Protein AF-V8D328-F1 (afdb_monomer_lite)

Secondary structure (DSSP, 8-state):
-EEEEEETTEEEEEESSS-STT-HHHHHHHHTTSEEEEEE-SSS-EEEEEETTEEEEEEEGGGGGG-BSSSTTTTHHHHHHH-----STTS-----S--HHHHHHHHHHHHHS----HHHHHHPPPPP-----STTPPPGGG---PPPHHHHHHHHHHHHHHHTT----

Sequence (169 aa):
MVGLVQHGDWVIMYENNGYVGATPELMQPLSVGREVVVHHGSENSYFFWYVDGENRTWFETLFASQRNGSAPDELVPIMRQIGGFELEPDEPVKRTEFHDDEATFALCDSLTGLRLTPQLLRAATFTVVEVVNRPGTPAAADRQPQRSAAAEQTQGIRDWARRQGHNLP

pLDDT: mean 80.3, std 14.87, range [44.78, 98.12]

Foldseek 3Di:
DKFWDDAPLEIEIEEAPPDQQVDLLNVLVVQASGWYWYWHDYPFIKIFIDHRSWGQWMDGLQPLLPIDTVNHCPCVVVLVVLFQDPNDPPDPGPPDVAHSSRSRQVSVCVVRVDRDDPVCRVPGDGDDDDGDSDDPDDDPVPDDDDDDPVVVVVVVVCVVCVVVVHDDD

Structure (mmCIF, N/CA/C/O backbone):
data_AF-V8D328-F1
#
_entry.id   AF-V8D328-F1
#
loop_
_atom_site.group_PDB
_atom_site.id
_atom_site.type_symbol
_atom_site.label_atom_id
_atom_site.label_alt_id
_atom_site.label_comp_id
_atom_site.label_asym_id
_atom_site.label_entity_id
_atom_site.label_seq_id
_atom_site.pdbx_PDB_ins_code
_atom_site.Cartn_x
_atom_site.Cartn_y
_atom_site.Cartn_z
_atom_site.occupancy
_atom_site.B_iso_or_equiv
_atom_site.auth_seq_id
_atom_site.auth_comp_id
_atom_site.auth_asym_id
_atom_site.auth_atom_id
_atom_site.pdbx_PDB_model_num
ATOM 1 N N . MET A 1 1 ? -13.191 9.673 -5.784 1.00 64.38 1 MET A N 1
ATOM 2 C CA . MET A 1 1 ? -14.101 8.546 -5.478 1.00 64.38 1 MET A CA 1
ATOM 3 C C . MET A 1 1 ? -13.227 7.348 -5.189 1.00 64.38 1 MET A C 1
ATOM 5 O O . MET A 1 1 ? -12.256 7.163 -5.912 1.00 64.38 1 MET A O 1
ATOM 9 N N . VAL A 1 2 ? -13.548 6.605 -4.136 1.00 74.81 2 VAL A N 1
ATOM 10 C CA . VAL A 1 2 ? -12.788 5.441 -3.679 1.00 74.81 2 VAL A CA 1
ATOM 11 C C . VAL A 1 2 ? -13.740 4.257 -3.537 1.00 74.81 2 VAL A C 1
ATOM 13 O O . VAL A 1 2 ? -14.886 4.446 -3.126 1.00 74.81 2 VAL A O 1
ATOM 16 N N . GLY A 1 3 ? -13.289 3.064 -3.912 1.00 77.19 3 GLY A N 1
ATOM 17 C CA . GLY A 1 3 ? -13.983 1.805 -3.657 1.00 77.19 3 GLY A CA 1
ATOM 18 C C . GLY A 1 3 ? -13.168 0.949 -2.694 1.00 77.19 3 GLY A C 1
ATOM 19 O O . GLY A 1 3 ? -11.961 0.821 -2.873 1.00 77.19 3 GLY A O 1
ATOM 20 N N . LEU A 1 4 ? -13.820 0.372 -1.684 1.00 82.38 4 LEU A N 1
ATOM 21 C CA . LEU A 1 4 ? -13.216 -0.560 -0.731 1.00 82.38 4 LEU A CA 1
ATOM 22 C C . LEU A 1 4 ? -13.905 -1.927 -0.744 1.00 82.38 4 LEU A C 1
ATOM 24 O O . LEU A 1 4 ? -15.131 -2.011 -0.683 1.00 82.38 4 LEU A O 1
ATOM 28 N N . VAL A 1 5 ? -13.121 -2.998 -0.714 1.00 85.44 5 VAL A N 1
ATOM 29 C CA . VAL A 1 5 ? -13.615 -4.362 -0.503 1.00 85.44 5 VAL A CA 1
ATOM 30 C C . VAL A 1 5 ? -12.865 -5.002 0.660 1.00 85.44 5 VAL A C 1
ATOM 32 O O . VAL A 1 5 ? -11.646 -4.894 0.749 1.00 85.44 5 VAL A O 1
ATOM 35 N N . GLN A 1 6 ? -13.597 -5.650 1.565 1.00 87.38 6 GLN A N 1
ATOM 36 C CA . GLN A 1 6 ? -13.002 -6.447 2.636 1.00 87.38 6 GLN A CA 1
ATOM 37 C C . GLN A 1 6 ? -12.869 -7.907 2.186 1.00 87.38 6 GLN A C 1
ATOM 39 O O . GLN A 1 6 ? -13.811 -8.472 1.625 1.00 87.38 6 GLN A O 1
ATOM 44 N N . HIS A 1 7 ? -11.719 -8.522 2.462 1.00 87.88 7 HIS A N 1
ATOM 45 C CA . HIS A 1 7 ? -11.437 -9.928 2.194 1.00 87.88 7 HIS A CA 1
ATOM 46 C C . HIS A 1 7 ? -10.603 -10.527 3.332 1.00 87.88 7 HIS A C 1
ATOM 48 O O . HIS A 1 7 ? -9.407 -10.274 3.442 1.00 87.88 7 HIS A O 1
ATOM 54 N N . GLY A 1 8 ? -11.246 -11.305 4.208 1.00 87.88 8 GLY A N 1
ATOM 55 C CA . GLY A 1 8 ? -10.615 -11.749 5.453 1.00 87.88 8 GLY A CA 1
ATOM 56 C C . GLY A 1 8 ? -10.213 -10.550 6.319 1.00 87.88 8 GLY A C 1
ATOM 57 O O . GLY A 1 8 ? -11.038 -9.663 6.566 1.00 87.88 8 GLY A O 1
ATOM 58 N N . ASP A 1 9 ? -8.944 -10.523 6.724 1.00 88.69 9 ASP A N 1
ATOM 59 C CA . ASP A 1 9 ? -8.339 -9.445 7.521 1.00 88.69 9 ASP A CA 1
ATOM 60 C C . ASP A 1 9 ? -7.829 -8.270 6.662 1.00 88.69 9 ASP A C 1
ATOM 62 O O . ASP A 1 9 ? -7.386 -7.247 7.191 1.00 88.69 9 ASP A O 1
ATOM 66 N N . TRP A 1 10 ? -7.941 -8.389 5.333 1.00 92.44 10 TRP A N 1
ATOM 67 C CA . TRP A 1 10 ? -7.526 -7.366 4.383 1.00 92.44 10 TRP A CA 1
ATOM 68 C C . TRP A 1 10 ? -8.668 -6.438 3.989 1.00 92.44 10 TRP A C 1
ATOM 70 O O . TRP A 1 10 ? -9.810 -6.852 3.767 1.00 92.44 10 TRP A O 1
ATOM 80 N N . VAL A 1 11 ? -8.321 -5.174 3.787 1.00 91.56 11 VAL A N 1
ATOM 81 C CA . VAL A 1 11 ? -9.123 -4.209 3.042 1.00 91.56 11 VAL A CA 1
ATOM 82 C C . VAL A 1 11 ? -8.343 -3.801 1.804 1.00 91.56 11 VAL A C 1
ATOM 84 O O . VAL A 1 11 ? -7.217 -3.321 1.895 1.00 91.56 11 VAL A O 1
ATOM 87 N N . ILE A 1 12 ? -8.958 -3.962 0.637 1.00 90.75 12 ILE A N 1
ATOM 88 C CA . ILE A 1 12 ? -8.397 -3.504 -0.628 1.00 90.75 12 ILE A CA 1
ATOM 89 C C . ILE A 1 12 ? -9.137 -2.244 -1.046 1.00 90.75 12 ILE A C 1
ATOM 91 O O . ILE A 1 12 ? -10.364 -2.239 -1.179 1.00 90.75 12 ILE A O 1
ATOM 95 N N . MET A 1 13 ? -8.382 -1.176 -1.250 1.00 89.12 13 MET A N 1
ATOM 96 C CA . MET A 1 13 ? -8.870 0.125 -1.666 1.00 89.12 13 MET A CA 1
ATOM 97 C C . MET A 1 13 ? -8.377 0.433 -3.079 1.00 89.12 13 MET A C 1
ATOM 99 O O . MET A 1 13 ? -7.188 0.323 -3.367 1.00 89.12 13 MET A O 1
ATOM 103 N N . TYR A 1 14 ? -9.288 0.874 -3.942 1.00 87.06 14 TYR A N 1
ATOM 104 C CA . TYR A 1 14 ? -8.949 1.474 -5.227 1.00 87.06 14 TYR A CA 1
ATOM 105 C C . TYR A 1 14 ? -9.433 2.919 -5.283 1.00 87.06 14 TYR A C 1
ATOM 107 O O . TYR A 1 14 ? -10.608 3.200 -5.015 1.00 87.06 14 TYR A O 1
ATOM 115 N N . GLU A 1 15 ? -8.552 3.833 -5.674 1.00 84.62 15 GLU A N 1
ATOM 116 C CA . GLU A 1 15 ? -8.895 5.232 -5.910 1.00 84.62 15 GLU A CA 1
ATOM 117 C C . GLU A 1 15 ? -8.310 5.756 -7.223 1.00 84.62 15 GLU A C 1
ATOM 119 O O . GLU A 1 15 ? -7.290 5.281 -7.704 1.00 84.62 15 GLU A O 1
ATOM 124 N N . ASN A 1 16 ? -8.972 6.756 -7.807 1.00 78.06 16 ASN A N 1
ATOM 125 C CA . ASN A 1 16 ? -8.554 7.383 -9.071 1.00 78.06 16 ASN A CA 1
ATOM 126 C C . ASN A 1 16 ? -7.883 8.759 -8.870 1.00 78.06 16 ASN A C 1
ATOM 128 O O . ASN A 1 16 ? -7.477 9.394 -9.830 1.00 78.06 16 ASN A O 1
ATOM 132 N N . ASN A 1 17 ? -7.871 9.299 -7.645 1.00 77.62 17 ASN A N 1
ATOM 133 C CA . ASN A 1 17 ? -7.334 10.640 -7.369 1.00 77.62 17 ASN A CA 1
ATOM 134 C C . ASN A 1 17 ? -6.102 10.648 -6.453 1.00 77.62 17 ASN A C 1
ATOM 136 O O . ASN A 1 17 ? -5.515 11.712 -6.284 1.00 77.62 17 ASN A O 1
ATOM 140 N N . GLY A 1 18 ? -5.772 9.516 -5.822 1.00 78.94 18 GLY A N 1
ATOM 141 C CA . GLY A 1 18 ? -4.586 9.366 -4.977 1.00 78.94 18 GLY A CA 1
ATOM 142 C C . GLY A 1 18 ? -4.622 10.181 -3.694 1.00 78.94 18 GLY A C 1
ATOM 143 O O . GLY A 1 18 ? -3.570 10.548 -3.184 1.00 78.94 18 GLY A O 1
ATOM 144 N N . TYR A 1 19 ? -5.810 10.542 -3.203 1.00 85.88 19 TYR A N 1
ATOM 145 C CA . TYR A 1 19 ? -5.921 11.424 -2.045 1.00 85.88 19 TYR A CA 1
ATOM 146 C C . TYR A 1 19 ? -6.055 10.645 -0.741 1.00 85.88 19 TYR A C 1
ATOM 148 O O . TYR A 1 19 ? -5.342 10.929 0.217 1.00 85.88 19 TYR A O 1
ATOM 156 N N . VAL A 1 20 ? -6.979 9.684 -0.671 1.00 87.88 20 VAL A N 1
ATOM 157 C CA . VAL A 1 20 ? -7.314 9.020 0.595 1.00 87.88 20 VAL A CA 1
ATOM 158 C C . VAL A 1 20 ? -6.156 8.144 1.047 1.00 87.88 20 VAL A C 1
ATOM 160 O O . VAL A 1 20 ? -5.705 8.300 2.178 1.00 87.88 20 VAL A O 1
ATOM 163 N N . GLY A 1 21 ? -5.637 7.292 0.160 1.00 89.06 21 GLY A N 1
ATOM 164 C CA . GLY A 1 21 ? -4.528 6.386 0.448 1.00 89.06 21 GLY A CA 1
ATOM 165 C C . GLY A 1 21 ? -3.232 7.099 0.801 1.00 89.06 21 GLY A C 1
ATOM 166 O O . GLY A 1 21 ? -2.467 6.595 1.612 1.00 89.06 21 GLY A O 1
ATOM 167 N N . ALA A 1 22 ? -3.022 8.296 0.253 1.00 90.69 22 ALA A N 1
ATOM 168 C CA . ALA A 1 22 ? -1.846 9.113 0.523 1.00 90.69 22 ALA A CA 1
ATOM 169 C C . ALA A 1 22 ? -1.967 9.992 1.781 1.00 90.69 22 ALA A C 1
ATOM 171 O O . ALA A 1 22 ? -0.994 10.653 2.133 1.00 90.69 22 ALA A O 1
ATOM 172 N N . THR A 1 23 ? -3.131 10.041 2.447 1.00 91.81 23 THR A N 1
ATOM 173 C CA . THR A 1 23 ? -3.373 10.912 3.614 1.00 91.81 23 THR A CA 1
ATOM 174 C C . THR A 1 23 ? -3.275 10.106 4.917 1.00 91.81 23 THR A C 1
ATOM 176 O O . THR A 1 23 ? -4.239 9.417 5.280 1.00 91.81 23 THR A O 1
ATOM 179 N N . PRO A 1 24 ? -2.160 10.182 5.675 1.00 89.44 24 PRO A N 1
ATOM 180 C CA . PRO A 1 24 ? -1.981 9.398 6.897 1.00 89.44 24 PRO A CA 1
ATOM 181 C C . PRO A 1 24 ? -3.065 9.661 7.945 1.00 89.44 24 PRO A C 1
ATOM 183 O O . PRO A 1 24 ? -3.536 8.724 8.580 1.00 89.44 24 PRO A O 1
ATOM 186 N N . GLU A 1 25 ? -3.541 10.899 8.081 1.00 89.19 25 GLU A N 1
ATOM 187 C CA . GLU A 1 25 ? -4.579 11.263 9.055 1.00 89.19 25 GLU A CA 1
ATOM 188 C C . GLU A 1 25 ? -5.905 10.523 8.812 1.00 89.19 25 GLU A C 1
ATOM 190 O O . GLU A 1 25 ? -6.692 10.332 9.740 1.00 89.19 25 GLU A O 1
ATOM 195 N N . LEU A 1 26 ? -6.148 10.079 7.573 1.00 88.62 26 LEU A N 1
ATOM 196 C CA . LEU A 1 26 ? -7.282 9.229 7.223 1.00 88.62 26 LEU A CA 1
ATOM 197 C C . LEU A 1 26 ? -6.934 7.744 7.371 1.00 88.62 26 LEU A C 1
ATOM 199 O 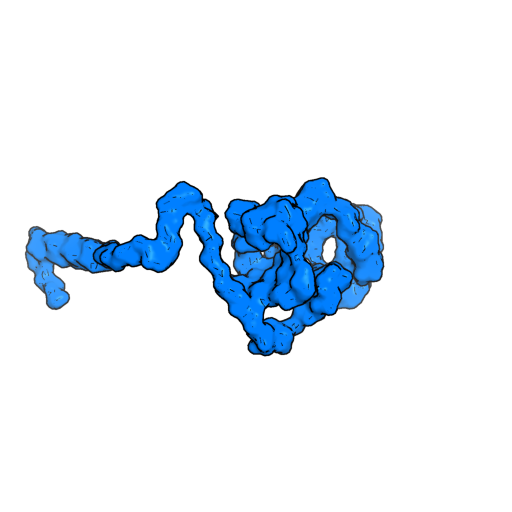O . LEU A 1 26 ? -7.705 6.987 7.956 1.00 88.62 26 LEU A O 1
ATOM 203 N N . MET A 1 27 ? -5.784 7.317 6.848 1.00 90.75 27 MET A N 1
ATOM 204 C CA . MET A 1 27 ? -5.450 5.893 6.724 1.00 90.75 27 MET A CA 1
ATOM 205 C C . MET A 1 27 ? -4.958 5.242 8.012 1.00 90.75 27 MET A C 1
ATOM 207 O O . MET A 1 27 ? -5.238 4.065 8.242 1.00 90.75 27 MET A O 1
ATOM 211 N N . GL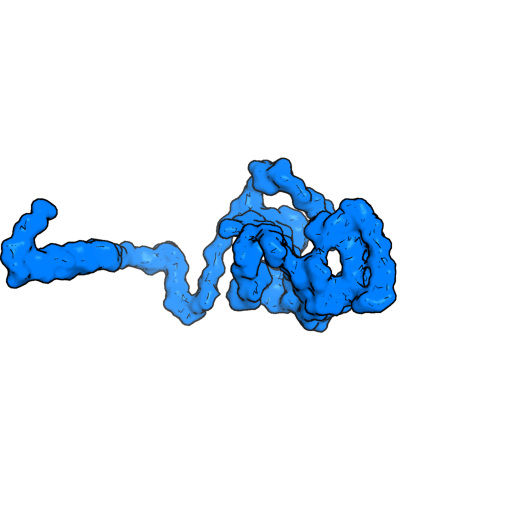N A 1 28 ? -4.268 5.983 8.877 1.00 91.19 28 GLN A N 1
ATOM 212 C CA . GLN A 1 28 ? -3.803 5.455 10.158 1.00 91.19 28 GLN A CA 1
ATOM 213 C C . GLN A 1 28 ? -4.974 4.955 11.025 1.00 91.19 28 GLN A C 1
ATOM 215 O O . GLN A 1 28 ? -4.996 3.772 11.354 1.00 91.19 28 GLN A O 1
ATOM 220 N N . PRO A 1 29 ? -6.017 5.753 11.338 1.00 88.56 29 PRO A N 1
ATOM 221 C CA . PRO A 1 29 ? -7.144 5.236 12.115 1.00 88.56 29 PRO A CA 1
ATOM 222 C C . PRO A 1 29 ? -7.941 4.153 11.369 1.00 88.56 29 PRO A C 1
ATOM 224 O O . PRO A 1 29 ? -8.483 3.250 12.003 1.00 88.56 29 PRO A O 1
ATOM 227 N N . LEU A 1 30 ? -8.009 4.208 10.033 1.00 86.00 30 LEU A N 1
ATOM 228 C CA . LEU A 1 30 ? -8.724 3.213 9.224 1.00 86.00 30 LEU A CA 1
ATOM 229 C C . LEU A 1 30 ? -8.048 1.838 9.184 1.00 86.00 30 LEU A C 1
ATOM 231 O O . LEU A 1 30 ? -8.739 0.848 8.925 1.00 86.00 30 LEU A O 1
ATOM 235 N N . SER A 1 31 ? -6.735 1.782 9.409 1.00 91.00 31 SER A N 1
ATOM 236 C CA . SER A 1 31 ? -5.940 0.552 9.364 1.00 91.00 31 SER A CA 1
ATOM 237 C C . SER A 1 31 ? -5.738 -0.101 10.732 1.00 91.00 31 SER A C 1
ATOM 239 O O . SER A 1 31 ? -5.171 -1.179 10.799 1.00 91.00 31 SER A O 1
ATOM 241 N N . VAL A 1 32 ? -6.232 0.479 11.831 1.00 90.50 32 VAL A N 1
ATOM 242 C CA . VAL A 1 32 ? -6.138 -0.165 13.153 1.00 90.50 32 VAL A CA 1
ATOM 243 C C . VAL A 1 32 ? -6.921 -1.485 13.174 1.00 90.50 32 VAL A C 1
ATOM 245 O O . VAL A 1 32 ? -8.127 -1.509 12.900 1.00 90.50 32 VAL A O 1
ATOM 248 N N . GLY A 1 33 ? -6.244 -2.575 13.542 1.00 89.31 33 GLY A N 1
ATOM 249 C CA . GLY A 1 33 ? -6.804 -3.921 13.650 1.00 89.31 33 GLY A CA 1
ATOM 250 C C . GLY A 1 33 ? -7.027 -4.616 12.308 1.00 89.31 33 GLY A C 1
ATOM 251 O O . GLY A 1 33 ? -7.877 -5.504 12.239 1.00 89.31 33 GLY A O 1
ATOM 252 N N . ARG A 1 34 ? -6.365 -4.167 11.235 1.00 90.00 34 ARG A N 1
ATOM 253 C CA . ARG A 1 34 ? -6.471 -4.744 9.886 1.00 90.00 34 ARG A CA 1
ATOM 254 C C . ARG A 1 34 ? -5.276 -4.374 9.016 1.00 90.00 34 ARG A C 1
ATOM 256 O O . ARG A 1 34 ? -4.526 -3.450 9.321 1.00 90.00 34 ARG A O 1
ATOM 263 N N . GLU A 1 35 ? -5.172 -5.033 7.873 1.00 95.19 35 GLU A N 1
ATOM 264 C CA . GLU A 1 35 ? -4.215 -4.656 6.838 1.00 95.19 35 GLU A CA 1
ATOM 265 C C . GLU A 1 35 ? -4.943 -4.004 5.665 1.00 95.19 35 GLU A C 1
ATOM 267 O O . GLU A 1 35 ? -5.987 -4.481 5.214 1.00 95.19 35 GLU A O 1
ATOM 272 N N . VAL A 1 36 ? -4.424 -2.878 5.178 1.00 94.81 36 VAL A N 1
ATOM 273 C CA . VAL A 1 36 ? -5.040 -2.127 4.082 1.00 94.81 36 VAL A CA 1
ATOM 274 C C . VAL A 1 36 ? -4.046 -1.959 2.954 1.00 94.81 36 VAL A C 1
ATOM 276 O O . VAL A 1 36 ? -2.981 -1.377 3.143 1.00 94.81 36 VAL A O 1
ATOM 279 N N . VAL A 1 37 ? -4.424 -2.420 1.768 1.00 95.31 37 VAL A N 1
ATOM 280 C CA . VAL A 1 37 ? -3.690 -2.139 0.536 1.00 95.31 37 VAL A CA 1
ATOM 281 C C . VAL A 1 37 ? -4.463 -1.106 -0.260 1.00 95.31 37 VAL A C 1
ATOM 283 O O . VAL A 1 37 ? -5.664 -1.261 -0.489 1.00 95.31 37 VAL A O 1
ATOM 286 N N . VAL A 1 38 ? -3.775 -0.054 -0.690 1.00 93.12 38 VAL A N 1
ATOM 287 C CA . VAL A 1 38 ? -4.342 0.973 -1.558 1.00 93.12 38 VAL A CA 1
ATOM 288 C C . VAL A 1 38 ? -3.633 0.944 -2.897 1.00 93.12 38 VAL A C 1
ATOM 290 O O . VAL A 1 38 ? -2.411 1.068 -2.961 1.00 93.12 38 VAL A O 1
ATOM 293 N N . HIS A 1 39 ? -4.421 0.827 -3.960 1.00 89.44 39 HIS A N 1
ATOM 294 C CA . HIS A 1 39 ? -3.963 1.060 -5.315 1.00 89.44 39 HIS A CA 1
ATOM 295 C C . HIS A 1 39 ? -4.617 2.327 -5.862 1.00 89.44 39 HIS A C 1
ATOM 297 O O . HIS A 1 39 ? -5.841 2.423 -5.997 1.00 89.44 39 HIS A O 1
ATOM 303 N N . HIS A 1 40 ? -3.782 3.308 -6.165 1.00 84.69 40 HIS A N 1
ATOM 304 C CA . HIS A 1 40 ? -4.180 4.510 -6.867 1.00 84.69 40 HIS A CA 1
ATOM 305 C C . HIS A 1 40 ? -3.828 4.347 -8.343 1.00 84.69 40 HIS A C 1
ATOM 307 O O . HIS A 1 40 ? -2.649 4.224 -8.653 1.00 84.69 40 HIS A O 1
ATOM 313 N N . GLY A 1 41 ? -4.829 4.367 -9.225 1.00 73.88 41 GLY A N 1
ATOM 314 C CA . GLY A 1 41 ? -4.608 4.352 -10.672 1.00 73.88 41 GLY A CA 1
ATOM 315 C C . GLY A 1 41 ? -4.819 5.739 -11.275 1.00 73.88 41 GLY A C 1
ATOM 316 O O . GLY A 1 41 ? -5.964 6.179 -11.345 1.00 73.88 41 GLY A O 1
ATOM 317 N N . SER A 1 42 ? -3.751 6.413 -11.707 1.00 72.44 42 SER A N 1
ATOM 318 C CA . SER A 1 42 ? -3.800 7.661 -12.493 1.00 72.44 42 SER A CA 1
ATOM 319 C C . SER A 1 42 ? -2.549 7.788 -13.379 1.00 72.44 42 SER A C 1
ATOM 321 O O . SER A 1 42 ? -1.835 6.811 -13.551 1.00 72.44 42 SER A O 1
ATOM 323 N N . GLU A 1 43 ? -2.257 8.972 -13.936 1.00 71.44 43 GLU A N 1
ATOM 324 C CA . GLU A 1 43 ? -0.962 9.226 -14.600 1.00 71.44 43 GLU A CA 1
ATOM 325 C C . GLU A 1 43 ? 0.234 9.008 -13.655 1.00 71.44 43 GLU A C 1
ATOM 327 O O . GLU A 1 43 ? 1.286 8.577 -14.111 1.00 71.44 43 GLU A O 1
ATOM 332 N N . ASN A 1 44 ? 0.047 9.247 -12.349 1.00 78.88 44 ASN A N 1
ATOM 333 C CA . ASN A 1 44 ? 1.011 8.908 -11.302 1.00 78.88 44 ASN A CA 1
ATOM 334 C C . ASN A 1 44 ? 0.347 7.913 -10.343 1.00 78.88 44 ASN A C 1
ATOM 336 O O . ASN A 1 44 ? -0.357 8.305 -9.403 1.00 78.88 44 ASN A O 1
ATOM 340 N N . SER A 1 45 ? 0.509 6.623 -10.617 1.00 88.31 45 SER A N 1
ATOM 341 C CA . SER A 1 45 ? -0.049 5.558 -9.788 1.00 88.31 45 SER A CA 1
ATOM 342 C C . SER A 1 45 ? 0.800 5.337 -8.535 1.00 88.31 45 SER A C 1
ATOM 344 O O . SER A 1 45 ? 2.027 5.415 -8.560 1.00 88.31 45 SER A O 1
ATOM 346 N N . TYR A 1 46 ? 0.142 5.036 -7.415 1.00 92.94 46 TYR A N 1
ATOM 347 C CA . TYR A 1 46 ? 0.817 4.754 -6.145 1.00 92.94 46 TYR A CA 1
ATOM 348 C C . TYR A 1 46 ? 0.272 3.485 -5.499 1.00 92.94 46 TYR A C 1
ATOM 350 O O . TYR A 1 46 ? -0.919 3.167 -5.593 1.00 92.94 46 TYR A O 1
ATOM 358 N N . PHE A 1 47 ? 1.161 2.796 -4.795 1.00 95.31 47 PHE A N 1
ATOM 359 C CA . PHE A 1 47 ? 0.846 1.682 -3.916 1.00 95.31 47 PHE A CA 1
ATOM 360 C C . PHE A 1 47 ? 1.088 2.088 -2.467 1.00 95.31 47 PHE A C 1
ATOM 362 O O . PHE A 1 47 ? 2.118 2.689 -2.160 1.00 95.31 47 PHE A O 1
ATOM 369 N N . PHE A 1 48 ? 0.174 1.706 -1.577 1.00 96.62 48 PHE A N 1
ATOM 370 C CA . PHE A 1 48 ? 0.347 1.841 -0.134 1.00 96.62 48 PHE A CA 1
ATOM 371 C C . PHE A 1 48 ? -0.053 0.549 0.569 1.00 96.62 48 PHE A C 1
ATOM 373 O O . PHE A 1 48 ? -1.081 -0.044 0.241 1.00 96.62 48 PHE A O 1
ATOM 380 N N . TRP A 1 49 ? 0.709 0.166 1.587 1.00 97.56 49 TRP A N 1
ATOM 381 C CA . TRP A 1 49 ? 0.378 -0.916 2.502 1.00 97.56 49 TRP A CA 1
ATOM 382 C C . TRP A 1 49 ? 0.425 -0.409 3.939 1.00 97.56 49 TRP A C 1
ATOM 384 O O . TRP A 1 49 ? 1.477 -0.027 4.457 1.00 97.56 49 TRP A O 1
ATOM 394 N N . TYR A 1 50 ? -0.744 -0.399 4.570 1.00 97.31 50 TYR A N 1
ATOM 395 C CA . TYR A 1 50 ? -0.928 -0.016 5.958 1.00 97.31 50 TYR A CA 1
ATOM 396 C C . TYR A 1 50 ? -1.193 -1.240 6.828 1.00 97.31 50 TYR A C 1
ATOM 398 O O . TYR A 1 50 ? -2.028 -2.073 6.477 1.00 97.31 50 TYR A O 1
ATOM 406 N N . VAL A 1 51 ? -0.554 -1.292 7.994 1.00 96.75 51 VAL A N 1
ATOM 407 C CA . VAL A 1 51 ? -0.788 -2.312 9.023 1.00 96.75 51 VAL A CA 1
ATOM 408 C C . VAL A 1 51 ? -0.901 -1.623 10.371 1.00 96.75 51 VAL A C 1
ATOM 410 O O . VAL A 1 51 ? 0.011 -0.904 10.773 1.00 96.75 51 VAL A O 1
ATOM 413 N N . ASP A 1 52 ? -2.028 -1.818 11.056 1.00 94.31 52 ASP A N 1
ATOM 414 C CA . ASP A 1 52 ? -2.259 -1.332 12.423 1.00 94.31 52 ASP A CA 1
ATOM 415 C C . ASP A 1 52 ? -1.924 0.154 12.652 1.00 94.31 52 ASP A C 1
ATOM 417 O O . ASP A 1 52 ? -1.369 0.552 13.676 1.00 94.31 52 ASP A O 1
ATOM 421 N N . GLY A 1 53 ? -2.295 1.009 11.698 1.00 93.12 53 GLY A N 1
ATOM 422 C CA . GLY A 1 53 ? -2.056 2.447 11.789 1.00 93.12 53 GLY A CA 1
ATOM 423 C C . GLY A 1 53 ? -0.686 2.904 11.302 1.00 93.12 53 GLY A C 1
ATOM 424 O O . GLY A 1 53 ? -0.389 4.094 11.378 1.00 93.12 53 GLY A O 1
ATOM 425 N N . GLU A 1 54 ? 0.137 2.010 10.762 1.00 96.38 54 GLU A N 1
ATOM 426 C CA . GLU A 1 54 ? 1.450 2.339 10.223 1.00 96.38 54 GLU A CA 1
ATOM 427 C C . GLU A 1 54 ? 1.494 2.117 8.710 1.00 96.38 54 GLU A C 1
ATOM 429 O O . GLU A 1 54 ? 1.073 1.075 8.217 1.00 96.38 54 GLU A O 1
ATOM 434 N N . ASN A 1 55 ? 2.014 3.091 7.958 1.00 97.00 55 ASN A N 1
ATOM 435 C CA . ASN A 1 55 ? 2.316 2.901 6.539 1.00 97.00 55 ASN A CA 1
ATOM 436 C C . ASN A 1 55 ? 3.635 2.122 6.420 1.00 97.00 55 ASN A C 1
ATOM 438 O O . ASN A 1 55 ? 4.717 2.706 6.556 1.00 97.00 55 ASN A O 1
ATOM 442 N N . ARG A 1 56 ? 3.540 0.808 6.208 1.00 97.62 56 ARG A N 1
ATOM 443 C CA . ARG A 1 56 ? 4.698 -0.090 6.148 1.00 97.62 56 ARG A CA 1
ATOM 444 C C . ARG A 1 56 ? 5.512 0.122 4.892 1.00 97.62 56 ARG A C 1
ATOM 446 O O . ARG A 1 56 ? 6.732 0.256 4.969 1.00 97.62 56 ARG A O 1
ATOM 453 N N . THR A 1 57 ? 4.831 0.183 3.755 1.00 98.12 57 THR A N 1
ATOM 454 C CA . THR A 1 57 ? 5.470 0.313 2.450 1.00 98.12 57 THR A CA 1
ATOM 455 C C . THR A 1 57 ? 4.601 1.146 1.525 1.00 98.12 57 THR A C 1
ATOM 457 O O . THR A 1 57 ? 3.420 0.856 1.346 1.00 98.12 57 THR A O 1
ATOM 460 N N . TRP A 1 58 ? 5.196 2.137 0.873 1.00 96.69 58 TRP A N 1
ATOM 461 C CA . TRP A 1 58 ? 4.565 2.843 -0.233 1.00 96.69 58 TRP A CA 1
ATOM 462 C C . TRP A 1 58 ? 5.583 3.273 -1.283 1.00 96.69 58 TRP A C 1
ATOM 464 O O . TRP A 1 58 ? 6.755 3.499 -0.975 1.00 96.69 58 TRP A O 1
ATOM 474 N N . PHE A 1 59 ? 5.133 3.370 -2.528 1.00 95.62 59 PHE A N 1
ATOM 475 C CA . PHE A 1 59 ? 5.943 3.799 -3.667 1.00 95.62 59 PHE A CA 1
ATOM 476 C C . PHE A 1 59 ? 5.051 4.264 -4.818 1.00 95.62 59 PHE A C 1
ATOM 478 O O . PHE A 1 59 ? 3.882 3.883 -4.916 1.00 95.62 59 PHE A O 1
ATOM 485 N N . GLU A 1 60 ? 5.620 5.082 -5.697 1.00 93.44 60 GLU A N 1
ATOM 486 C CA . GLU A 1 60 ? 5.068 5.317 -7.031 1.00 93.44 60 GLU A CA 1
ATOM 487 C C . GLU A 1 60 ? 5.326 4.078 -7.887 1.00 93.44 60 GLU A C 1
ATOM 489 O O . GLU A 1 60 ? 6.449 3.572 -7.881 1.00 93.44 60 GLU A O 1
ATOM 494 N N . THR A 1 61 ? 4.321 3.568 -8.600 1.00 91.25 61 THR A N 1
ATOM 495 C CA . THR A 1 61 ? 4.407 2.264 -9.294 1.00 91.25 61 THR A CA 1
ATOM 496 C C . THR A 1 61 ? 5.584 2.195 -10.263 1.00 91.25 61 THR A C 1
ATOM 498 O O . THR A 1 61 ? 6.304 1.195 -10.283 1.00 91.25 61 THR A O 1
ATOM 501 N N . LEU A 1 62 ? 5.839 3.292 -10.980 1.00 88.56 62 LEU A N 1
ATOM 502 C CA . LEU A 1 62 ? 6.945 3.426 -11.924 1.00 88.56 62 LEU A CA 1
ATOM 503 C C . LEU A 1 62 ? 8.325 3.457 -11.240 1.00 88.56 62 LEU A C 1
ATOM 505 O O . LEU A 1 62 ? 9.330 3.112 -11.857 1.00 88.56 62 LEU A O 1
ATOM 509 N N . PHE A 1 63 ? 8.387 3.842 -9.963 1.00 91.00 63 PHE A N 1
ATOM 510 C CA . PHE A 1 63 ? 9.622 4.025 -9.196 1.00 91.00 63 PHE A CA 1
ATOM 511 C C . PHE A 1 63 ? 9.637 3.172 -7.924 1.00 91.00 63 PHE A C 1
ATOM 513 O O . PHE A 1 63 ? 9.932 3.653 -6.830 1.00 91.00 63 PHE A O 1
ATOM 520 N N . ALA A 1 64 ? 9.358 1.876 -8.064 1.00 92.44 64 ALA A N 1
ATOM 521 C CA . ALA A 1 64 ? 9.366 0.911 -6.961 1.00 92.44 64 ALA A CA 1
ATOM 522 C C . ALA A 1 64 ? 10.712 0.817 -6.199 1.00 92.44 64 ALA A C 1
ATOM 524 O O . ALA A 1 64 ? 10.751 0.425 -5.029 1.00 92.44 64 ALA A O 1
ATOM 525 N N . SER A 1 65 ? 11.825 1.209 -6.825 1.00 92.56 65 SER A N 1
ATOM 526 C CA . SER A 1 65 ? 13.137 1.352 -6.176 1.00 92.56 65 SER A CA 1
ATOM 527 C C . SER A 1 65 ? 13.176 2.477 -5.135 1.00 92.56 65 SER A C 1
ATOM 529 O O . SER A 1 65 ? 13.964 2.415 -4.197 1.00 92.56 65 SER A O 1
ATOM 531 N N . GLN A 1 66 ? 12.289 3.471 -5.238 1.00 94.38 66 GLN A N 1
ATOM 532 C CA . GLN A 1 66 ? 12.167 4.610 -4.320 1.00 94.38 66 GLN A CA 1
ATOM 533 C C . GLN A 1 66 ? 11.098 4.380 -3.241 1.00 94.38 66 GLN A C 1
ATOM 535 O O . GLN A 1 66 ? 10.424 5.313 -2.805 1.00 94.38 66 GLN A O 1
ATOM 540 N N . ARG A 1 67 ? 10.906 3.128 -2.823 1.00 96.44 67 ARG A N 1
ATOM 541 C CA . ARG A 1 67 ? 9.963 2.738 -1.768 1.00 96.44 67 ARG A CA 1
ATOM 542 C C . ARG A 1 67 ? 10.308 3.335 -0.402 1.00 96.44 67 ARG A C 1
ATOM 544 O O . ARG A 1 67 ? 11.469 3.481 -0.033 1.00 96.44 67 ARG A O 1
ATOM 551 N N . ASN A 1 68 ? 9.267 3.667 0.351 1.00 97.25 68 ASN A N 1
ATOM 552 C CA . ASN A 1 68 ? 9.313 4.343 1.646 1.00 97.25 68 ASN A CA 1
ATOM 553 C C . ASN A 1 68 ? 8.360 3.656 2.639 1.00 97.25 68 ASN A C 1
ATOM 555 O O . ASN A 1 68 ? 7.607 2.763 2.264 1.00 97.25 68 ASN A O 1
ATOM 559 N N . GLY A 1 69 ? 8.361 4.099 3.897 1.00 97.12 69 GLY A N 1
ATOM 560 C CA . GLY A 1 69 ? 7.506 3.569 4.967 1.00 97.12 69 GLY A CA 1
ATOM 561 C C . GLY A 1 69 ? 8.324 3.098 6.167 1.00 97.12 69 GLY A C 1
ATOM 562 O O . GLY A 1 69 ? 9.533 3.331 6.222 1.00 97.12 69 GLY A O 1
ATOM 563 N N . SER A 1 70 ? 7.673 2.471 7.145 1.00 97.88 70 SER A N 1
ATOM 564 C CA . SER A 1 70 ? 8.359 1.931 8.329 1.00 97.88 70 SER A CA 1
ATOM 565 C C . SER A 1 70 ? 9.121 0.631 8.059 1.00 97.88 70 SER A C 1
ATOM 567 O O . SER A 1 70 ? 10.109 0.343 8.733 1.00 97.88 70 SER A O 1
ATOM 569 N N . ALA A 1 71 ? 8.686 -0.131 7.056 1.00 97.88 71 ALA A N 1
ATOM 570 C CA . ALA A 1 71 ? 9.276 -1.389 6.619 1.00 97.88 71 ALA A CA 1
ATOM 571 C C . ALA A 1 71 ? 9.336 -1.428 5.076 1.00 97.88 71 ALA A C 1
ATOM 573 O O . ALA A 1 71 ? 8.694 -2.263 4.438 1.00 97.88 71 ALA A O 1
ATOM 574 N N . PRO A 1 72 ? 10.089 -0.506 4.442 1.00 97.38 72 PRO A N 1
ATOM 575 C CA . PRO A 1 72 ? 10.035 -0.288 2.996 1.00 97.38 72 PRO A CA 1
ATOM 576 C C . PRO A 1 72 ? 10.449 -1.519 2.178 1.00 97.38 72 PRO A C 1
ATOM 578 O O . PRO A 1 72 ? 9.962 -1.704 1.069 1.00 97.38 72 PRO A O 1
ATOM 581 N N . ASP A 1 73 ? 11.311 -2.381 2.724 1.00 97.50 73 ASP A N 1
ATOM 582 C CA . ASP A 1 73 ? 11.865 -3.540 2.016 1.00 97.50 73 ASP A CA 1
ATOM 583 C C . ASP A 1 73 ? 11.111 -4.857 2.261 1.00 97.50 73 ASP A C 1
ATOM 585 O O . ASP A 1 73 ? 11.448 -5.877 1.659 1.00 97.50 73 ASP A O 1
ATOM 589 N N . GLU A 1 74 ? 10.089 -4.871 3.120 1.00 97.81 74 GLU A N 1
ATOM 590 C CA . GLU A 1 74 ? 9.404 -6.108 3.529 1.00 97.81 74 GLU A CA 1
ATOM 591 C C . GLU A 1 74 ? 8.721 -6.823 2.349 1.00 97.81 74 GLU A C 1
ATOM 593 O O . GLU A 1 74 ? 8.702 -8.052 2.280 1.00 97.81 74 GLU A O 1
ATOM 598 N N . LEU A 1 75 ? 8.248 -6.058 1.361 1.00 97.19 75 LEU A N 1
ATOM 599 C CA . LEU A 1 75 ? 7.586 -6.587 0.167 1.00 97.19 75 LEU A CA 1
ATOM 600 C C . LEU A 1 75 ? 8.551 -6.998 -0.958 1.00 97.19 75 LEU A C 1
ATOM 602 O O . LEU A 1 75 ? 8.135 -7.687 -1.893 1.00 97.19 75 LEU A O 1
ATOM 606 N N . VAL A 1 76 ? 9.841 -6.6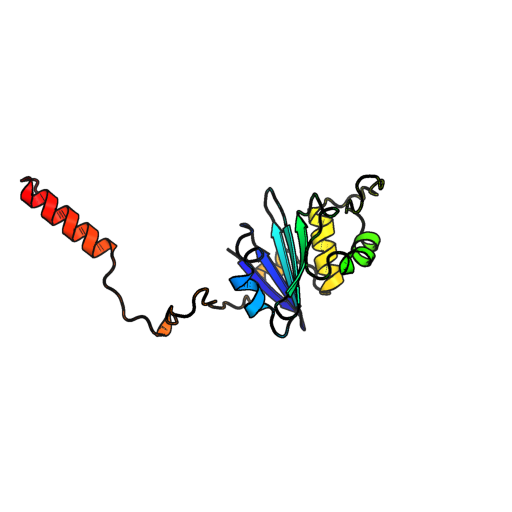48 -0.874 1.00 95.69 76 VAL A N 1
ATOM 607 C CA . VAL A 1 76 ? 10.838 -6.900 -1.936 1.00 95.69 76 VAL A CA 1
ATOM 608 C C . VAL A 1 76 ? 10.915 -8.373 -2.358 1.00 95.69 76 VAL A C 1
ATOM 610 O O . VAL A 1 76 ? 10.949 -8.633 -3.564 1.00 95.69 76 VAL A O 1
ATOM 613 N N . PRO A 1 77 ? 10.910 -9.369 -1.445 1.00 95.62 77 PRO A N 1
ATOM 614 C CA . PRO A 1 77 ? 10.926 -10.773 -1.846 1.00 95.62 77 PRO A CA 1
ATOM 615 C C . PRO A 1 77 ? 9.734 -11.164 -2.731 1.00 95.62 77 PRO A C 1
ATOM 617 O O . PRO A 1 77 ? 9.921 -11.885 -3.711 1.00 95.62 77 PRO A O 1
ATOM 620 N N . ILE A 1 78 ? 8.532 -10.663 -2.428 1.00 95.19 78 ILE A N 1
ATOM 621 C CA . ILE A 1 78 ? 7.309 -10.935 -3.200 1.00 95.19 78 ILE A CA 1
ATOM 622 C C . ILE A 1 78 ? 7.358 -10.185 -4.536 1.00 95.19 78 ILE A C 1
ATOM 624 O O . ILE A 1 78 ? 7.099 -10.774 -5.583 1.00 95.19 78 ILE A O 1
ATOM 628 N N . MET A 1 79 ? 7.786 -8.920 -4.533 1.00 93.50 79 MET A N 1
ATOM 629 C CA . MET A 1 79 ? 7.967 -8.125 -5.755 1.00 93.50 79 MET A CA 1
ATOM 630 C C . MET A 1 79 ? 8.942 -8.795 -6.733 1.00 93.50 79 MET A C 1
ATOM 632 O O . MET A 1 79 ? 8.679 -8.848 -7.932 1.00 93.50 79 MET A O 1
ATOM 636 N N . ARG A 1 80 ? 10.038 -9.384 -6.232 1.00 91.25 80 ARG A N 1
ATOM 637 C CA . ARG A 1 80 ? 10.987 -10.156 -7.055 1.00 91.25 80 ARG A CA 1
ATOM 638 C C . ARG A 1 80 ? 10.378 -11.423 -7.646 1.00 91.25 80 ARG A C 1
ATOM 640 O O . ARG A 1 80 ? 10.736 -11.795 -8.761 1.00 91.25 80 ARG A O 1
ATOM 647 N N . GLN A 1 81 ? 9.495 -12.096 -6.909 1.00 91.38 81 GLN A N 1
ATOM 648 C CA . GLN A 1 81 ? 8.796 -13.285 -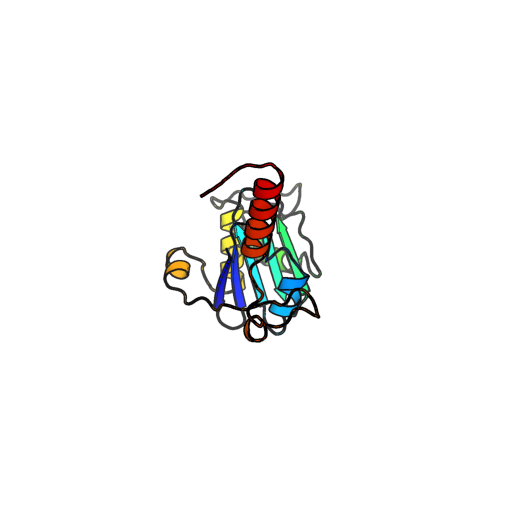7.406 1.00 91.38 81 GLN A CA 1
ATOM 649 C C . GLN A 1 81 ? 7.800 -12.934 -8.516 1.00 91.38 81 GLN A C 1
ATOM 651 O O . GLN A 1 81 ? 7.708 -13.672 -9.494 1.00 91.38 81 GLN A O 1
ATOM 656 N N . ILE A 1 82 ? 7.093 -11.809 -8.379 1.00 91.00 82 ILE A N 1
ATOM 657 C CA . ILE A 1 82 ? 6.144 -11.302 -9.380 1.00 91.00 82 ILE A CA 1
ATOM 658 C C . ILE A 1 82 ? 6.882 -10.815 -10.638 1.00 91.00 82 ILE A C 1
ATOM 660 O O . ILE A 1 82 ? 6.486 -11.144 -11.757 1.00 91.00 82 ILE A O 1
ATOM 664 N N . GLY A 1 83 ? 7.980 -10.071 -10.465 1.00 87.94 83 GLY A N 1
ATOM 665 C CA . GLY A 1 83 ? 8.669 -9.375 -11.553 1.00 87.94 83 GLY A CA 1
ATOM 666 C C . GLY A 1 83 ? 7.963 -8.077 -11.966 1.00 87.94 83 GLY A C 1
ATOM 667 O O . GLY A 1 83 ? 6.995 -7.663 -11.341 1.00 87.94 83 GLY A O 1
ATOM 668 N N . GLY A 1 84 ? 8.472 -7.401 -13.002 1.00 87.06 84 GLY A N 1
ATOM 669 C CA . GLY A 1 84 ? 7.893 -6.143 -13.507 1.00 87.06 84 GLY A CA 1
ATOM 670 C C . GLY A 1 84 ? 8.259 -4.877 -12.716 1.00 87.06 84 GLY A C 1
ATOM 671 O O . GLY A 1 84 ? 7.973 -3.779 -13.175 1.00 87.06 84 GLY A O 1
ATOM 672 N N . PHE A 1 85 ? 8.950 -5.009 -11.579 1.00 88.31 85 PHE A N 1
ATOM 673 C CA . PHE A 1 85 ? 9.440 -3.878 -10.787 1.00 88.31 85 PHE A CA 1
ATOM 674 C C . PHE A 1 85 ? 10.921 -3.592 -11.045 1.00 88.31 85 PHE A C 1
ATOM 676 O O . PHE A 1 85 ? 11.752 -4.503 -11.022 1.00 88.31 85 PHE A O 1
ATOM 683 N N . GLU A 1 86 ? 11.262 -2.314 -11.201 1.00 88.81 86 GLU A N 1
ATOM 684 C CA . GLU A 1 86 ? 12.636 -1.830 -11.061 1.00 88.81 86 GLU A CA 1
ATOM 685 C C . GLU A 1 86 ? 12.936 -1.616 -9.580 1.00 88.81 86 GLU A C 1
ATOM 687 O O . GLU A 1 86 ? 12.510 -0.627 -8.989 1.00 88.81 86 GLU A O 1
ATOM 692 N N . LEU A 1 87 ? 13.598 -2.592 -8.956 1.00 89.50 87 LEU A N 1
ATOM 693 C CA . LEU A 1 87 ? 13.848 -2.582 -7.511 1.00 89.50 87 LEU A CA 1
ATOM 694 C C . LEU A 1 87 ? 15.175 -1.920 -7.141 1.00 89.50 87 LEU A C 1
ATOM 696 O O . LEU A 1 87 ? 15.284 -1.410 -6.028 1.00 89.50 87 LEU A O 1
ATOM 700 N N . GLU A 1 88 ? 16.126 -1.881 -8.078 1.00 84.69 88 GLU A N 1
ATOM 701 C CA . GLU A 1 88 ? 17.439 -1.249 -7.948 1.00 84.69 88 GLU A CA 1
ATOM 702 C C . GLU A 1 88 ? 17.804 -0.525 -9.264 1.00 84.69 88 GLU A C 1
ATOM 704 O O . GLU A 1 88 ? 17.514 -1.073 -10.330 1.00 84.69 88 GLU A O 1
ATOM 709 N N . PRO A 1 89 ? 18.472 0.649 -9.229 1.00 71.56 89 PRO A N 1
ATOM 710 C CA . PRO A 1 89 ? 18.756 1.462 -10.426 1.00 71.56 89 PRO A CA 1
ATOM 711 C C . PRO A 1 89 ? 19.582 0.766 -11.520 1.00 71.56 89 PRO A C 1
ATOM 713 O O . PRO A 1 89 ? 19.483 1.112 -12.694 1.00 71.56 89 PRO A O 1
ATOM 716 N N . ASP A 1 90 ? 20.417 -0.200 -11.130 1.00 73.06 90 ASP A N 1
ATOM 717 C CA . ASP A 1 90 ? 21.329 -0.913 -12.032 1.00 73.06 90 ASP A CA 1
ATOM 718 C C . ASP A 1 90 ? 20.897 -2.371 -12.274 1.00 73.06 90 ASP A C 1
ATOM 720 O O . ASP A 1 90 ? 21.608 -3.141 -12.930 1.00 73.06 90 ASP A O 1
ATOM 724 N N . GLU A 1 91 ? 19.746 -2.790 -11.733 1.00 70.75 91 GLU A N 1
ATOM 725 C CA . GLU A 1 91 ? 19.233 -4.140 -11.943 1.00 70.75 91 GLU A CA 1
ATOM 726 C C . GLU A 1 91 ? 18.500 -4.204 -13.291 1.00 70.75 91 GLU A C 1
ATOM 728 O O . GLU A 1 91 ? 17.523 -3.482 -13.500 1.00 70.75 91 GLU A O 1
ATOM 733 N N . PRO A 1 92 ? 18.924 -5.072 -14.231 1.00 64.12 92 PRO A N 1
ATOM 734 C CA . PRO A 1 92 ? 18.178 -5.273 -15.458 1.00 64.12 92 PRO A CA 1
ATOM 735 C C . PRO A 1 92 ? 16.824 -5.875 -15.096 1.00 64.12 92 PRO A C 1
ATOM 737 O O . PRO A 1 92 ? 16.707 -7.072 -14.816 1.00 64.12 92 PRO A O 1
ATOM 740 N N . VAL A 1 93 ? 15.790 -5.037 -15.116 1.00 64.56 93 VAL A N 1
ATOM 741 C CA . VAL A 1 93 ? 14.419 -5.484 -14.913 1.00 64.56 93 VAL A CA 1
ATOM 742 C C . VAL A 1 93 ? 14.137 -6.525 -15.975 1.00 64.56 93 VAL A C 1
ATOM 744 O O . VAL A 1 93 ? 14.225 -6.250 -17.178 1.00 64.56 93 VAL A O 1
ATOM 747 N N . LYS A 1 94 ? 13.770 -7.736 -15.548 1.00 61.44 94 LYS A N 1
ATOM 748 C CA . LYS A 1 94 ? 13.034 -8.633 -16.431 1.00 61.44 94 LYS A CA 1
ATOM 749 C C . LYS A 1 94 ? 11.729 -7.917 -16.737 1.00 61.44 94 LYS A C 1
ATOM 751 O O . LYS A 1 94 ? 10.768 -8.054 -15.986 1.00 61.44 94 LYS A O 1
ATOM 756 N N . ARG A 1 95 ? 11.731 -7.125 -17.814 1.00 56.03 95 ARG A N 1
ATOM 757 C CA . ARG A 1 95 ? 10.531 -6.613 -18.463 1.00 56.03 95 ARG A CA 1
ATOM 758 C C . ARG A 1 95 ? 9.787 -7.839 -18.961 1.00 56.03 95 ARG A C 1
ATOM 760 O O . ARG A 1 95 ? 10.011 -8.329 -20.066 1.00 56.03 95 ARG A O 1
ATOM 767 N N . THR A 1 96 ? 9.018 -8.421 -18.057 1.00 56.28 96 THR A N 1
ATOM 768 C CA . THR A 1 96 ? 7.938 -9.323 -18.394 1.00 56.28 96 THR A CA 1
ATOM 769 C C . THR A 1 96 ? 6.909 -8.513 -19.181 1.00 56.28 96 THR A C 1
ATOM 771 O O . THR A 1 96 ? 7.005 -7.293 -19.308 1.00 56.28 96 THR A O 1
ATOM 774 N N . GLU A 1 97 ? 5.922 -9.188 -19.744 1.00 52.97 97 GLU A N 1
ATOM 775 C CA . GLU A 1 97 ? 4.796 -8.526 -20.409 1.00 52.97 97 GLU A CA 1
ATOM 776 C C . GLU A 1 97 ? 3.976 -7.609 -19.478 1.00 52.97 97 GLU A C 1
ATOM 778 O O . GLU A 1 97 ? 3.133 -6.867 -19.968 1.00 52.97 97 GLU A O 1
ATOM 783 N N . PHE A 1 98 ? 4.252 -7.636 -18.167 1.00 56.53 98 PHE A N 1
ATOM 784 C CA . PHE A 1 98 ? 3.518 -6.911 -17.143 1.00 56.53 98 PHE A CA 1
ATOM 785 C C . PHE A 1 98 ? 4.058 -5.489 -16.963 1.00 56.53 98 PHE A C 1
ATOM 787 O O . PHE A 1 98 ? 5.189 -5.292 -16.515 1.00 56.53 98 PHE A O 1
ATOM 794 N N . HIS A 1 99 ? 3.239 -4.501 -17.322 1.00 75.00 99 HIS A N 1
ATOM 795 C CA . HIS A 1 99 ? 3.470 -3.088 -17.010 1.00 75.00 99 HIS A CA 1
ATOM 796 C C . HIS A 1 99 ? 3.527 -2.861 -15.480 1.00 75.00 99 HIS A C 1
ATOM 798 O O . HIS A 1 99 ? 3.046 -3.688 -14.707 1.00 75.00 99 HIS A O 1
ATOM 804 N N . ASP A 1 100 ? 4.102 -1.751 -15.016 1.00 79.44 100 ASP A N 1
ATOM 805 C CA . ASP A 1 100 ? 4.279 -1.423 -13.590 1.00 79.44 100 ASP A CA 1
ATOM 806 C C . ASP A 1 100 ? 2.957 -1.411 -12.796 1.00 79.44 100 ASP A C 1
ATOM 808 O O . ASP A 1 100 ? 2.894 -1.911 -11.667 1.00 79.44 100 ASP A O 1
ATOM 812 N N . ASP A 1 101 ? 1.864 -0.956 -13.412 1.00 84.69 101 ASP A N 1
ATOM 813 C CA . ASP A 1 101 ? 0.518 -1.071 -12.842 1.00 84.69 101 ASP A CA 1
ATOM 814 C C . ASP A 1 101 ? 0.070 -2.538 -12.695 1.00 84.69 101 ASP A C 1
ATOM 816 O O . ASP A 1 101 ? -0.465 -2.937 -11.659 1.00 84.69 101 ASP A O 1
ATOM 820 N N . GLU A 1 102 ? 0.315 -3.375 -13.708 1.00 86.56 102 GLU A N 1
ATOM 821 C CA . GLU A 1 102 ? -0.061 -4.796 -13.698 1.00 86.56 102 GLU A CA 1
ATOM 822 C C . GLU A 1 102 ? 0.717 -5.573 -12.633 1.00 86.56 102 GLU A C 1
ATOM 824 O O . GLU A 1 102 ? 0.135 -6.385 -11.908 1.00 86.56 102 GLU A O 1
ATOM 829 N N . ALA A 1 103 ? 2.011 -5.277 -12.484 1.00 90.06 103 ALA A N 1
ATOM 830 C CA . ALA A 1 103 ? 2.844 -5.824 -11.420 1.00 90.06 103 ALA A CA 1
ATOM 831 C C . ALA A 1 103 ? 2.310 -5.420 -10.036 1.00 90.06 103 ALA A C 1
ATOM 833 O O . ALA A 1 103 ? 2.242 -6.244 -9.121 1.00 90.06 103 ALA A O 1
ATOM 834 N N . THR A 1 104 ? 1.844 -4.179 -9.888 1.00 91.38 104 THR A N 1
ATOM 835 C CA . THR A 1 104 ? 1.257 -3.674 -8.638 1.00 91.38 104 THR A CA 1
ATOM 836 C C . THR A 1 104 ? -0.101 -4.322 -8.326 1.00 91.38 104 THR A C 1
ATOM 838 O O . THR A 1 104 ? -0.382 -4.654 -7.169 1.00 91.38 104 THR A O 1
ATOM 841 N N . PHE A 1 105 ? -0.931 -4.598 -9.338 1.00 90.12 105 PHE A N 1
ATOM 842 C CA . PHE A 1 105 ? -2.140 -5.413 -9.167 1.00 90.12 105 PHE A CA 1
ATOM 843 C C . PHE A 1 105 ? -1.814 -6.859 -8.781 1.00 90.12 105 PHE A C 1
ATOM 845 O O . PHE A 1 105 ? -2.484 -7.423 -7.914 1.00 90.12 105 PHE A O 1
ATOM 852 N N . ALA A 1 106 ? -0.781 -7.457 -9.378 1.00 91.56 106 ALA A N 1
ATOM 853 C CA . ALA A 1 106 ? -0.315 -8.791 -9.010 1.00 91.56 106 ALA A CA 1
ATOM 854 C C . ALA A 1 106 ? 0.257 -8.832 -7.581 1.00 91.56 106 ALA A C 1
ATOM 856 O O . ALA A 1 106 ? 0.096 -9.838 -6.887 1.00 91.56 106 ALA A O 1
ATOM 857 N N . LEU A 1 107 ? 0.864 -7.738 -7.111 1.00 93.81 107 LEU A N 1
ATOM 858 C CA . LEU A 1 107 ? 1.298 -7.585 -5.722 1.00 93.81 107 LEU A CA 1
ATOM 859 C C . LEU A 1 107 ? 0.101 -7.537 -4.769 1.00 93.81 107 LEU A C 1
ATOM 861 O O . LEU A 1 107 ? 0.097 -8.265 -3.779 1.00 93.81 107 LEU A O 1
ATOM 865 N N . CYS A 1 108 ? -0.944 -6.770 -5.101 1.00 92.62 108 CYS A N 1
ATOM 866 C CA . CYS A 1 108 ? -2.200 -6.787 -4.343 1.00 92.62 108 CYS A CA 1
ATOM 867 C C . CYS A 1 108 ? -2.810 -8.198 -4.282 1.00 92.62 108 CYS A C 1
ATOM 869 O O . CYS A 1 108 ? -3.190 -8.650 -3.204 1.00 92.62 108 CYS A O 1
ATOM 871 N N . ASP A 1 109 ? -2.886 -8.899 -5.420 1.00 92.31 109 ASP A N 1
ATOM 872 C CA . ASP A 1 109 ? -3.408 -10.275 -5.510 1.00 92.31 109 ASP A CA 1
ATOM 873 C C . ASP A 1 109 ? -2.585 -11.224 -4.623 1.00 92.31 109 ASP A C 1
ATOM 875 O O . ASP A 1 109 ? -3.134 -11.948 -3.798 1.00 92.31 109 ASP A O 1
ATOM 879 N N . SER A 1 110 ? -1.254 -11.148 -4.708 1.00 93.19 110 SER A N 1
ATOM 880 C CA . SER A 1 110 ? -0.343 -12.016 -3.949 1.00 93.19 110 SER A CA 1
ATOM 881 C C . SER A 1 110 ? -0.401 -11.784 -2.437 1.00 93.19 110 SER A C 1
ATOM 883 O O . SER A 1 110 ? -0.296 -12.745 -1.679 1.00 93.19 110 SER A O 1
ATOM 885 N N . LEU A 1 111 ? -0.573 -10.534 -1.990 1.00 93.75 111 LEU A N 1
ATOM 886 C CA . LEU A 1 111 ? -0.673 -10.195 -0.566 1.00 93.75 111 LEU A CA 1
ATOM 887 C C . LEU A 1 111 ? -2.020 -10.584 0.034 1.00 93.75 111 LEU A C 1
ATOM 889 O O . LEU A 1 111 ? -2.090 -11.120 1.137 1.00 93.75 111 LEU A O 1
ATOM 893 N N . THR A 1 112 ? -3.093 -10.300 -0.697 1.00 92.69 112 THR A N 1
ATOM 894 C CA . THR A 1 112 ? -4.453 -10.363 -0.152 1.00 92.69 112 THR A CA 1
ATOM 895 C C . THR A 1 112 ? -5.181 -11.652 -0.511 1.00 92.69 112 THR A C 1
ATOM 897 O O . THR A 1 112 ? -6.207 -11.957 0.086 1.00 92.69 112 THR A O 1
ATOM 900 N N . GLY A 1 113 ? -4.692 -12.403 -1.502 1.00 92.44 113 GLY A N 1
ATOM 901 C CA . GLY A 1 113 ? -5.404 -13.532 -2.102 1.00 92.44 113 GLY A CA 1
ATOM 902 C C . GLY A 1 113 ? -6.620 -13.120 -2.942 1.00 92.44 113 GLY A C 1
ATOM 903 O O . GLY A 1 113 ? -7.375 -13.989 -3.388 1.00 92.44 113 GLY A O 1
ATOM 904 N N . LEU A 1 114 ? -6.838 -11.814 -3.152 1.00 89.75 114 LEU A N 1
ATOM 905 C CA . LEU A 1 114 ? -7.964 -11.281 -3.904 1.00 89.75 114 LEU A CA 1
ATOM 906 C C . LEU A 1 114 ? -7.501 -10.591 -5.186 1.00 89.75 114 LEU A C 1
ATOM 908 O O . LEU A 1 114 ? -7.004 -9.463 -5.184 1.00 89.75 114 LEU A O 1
ATOM 912 N N . ARG A 1 115 ? -7.816 -11.216 -6.319 1.00 87.88 115 ARG A N 1
ATOM 913 C CA . ARG A 1 115 ? -7.636 -10.595 -7.627 1.00 87.88 115 ARG A CA 1
ATOM 914 C C . ARG A 1 115 ? -8.640 -9.468 -7.852 1.00 87.88 115 ARG A C 1
ATOM 916 O O . ARG A 1 115 ? -9.829 -9.715 -8.086 1.00 87.88 115 ARG A O 1
ATOM 923 N N . LEU A 1 116 ? -8.154 -8.228 -7.869 1.00 80.25 116 LEU A N 1
ATOM 924 C CA . LEU A 1 116 ? -8.979 -7.079 -8.225 1.00 80.25 116 LEU A CA 1
ATOM 925 C C . LEU A 1 116 ? -9.348 -7.142 -9.714 1.00 80.25 116 LEU A C 1
ATOM 927 O O . LEU A 1 116 ? -8.486 -7.138 -10.587 1.00 80.25 116 LEU A O 1
ATOM 931 N N . THR A 1 117 ? -10.643 -7.196 -10.019 1.00 83.75 117 THR A N 1
ATOM 932 C CA . THR A 1 117 ? -11.140 -7.153 -11.401 1.00 83.75 117 THR A CA 1
ATOM 933 C C . THR A 1 117 ? -12.264 -6.132 -11.529 1.00 83.75 117 THR A C 1
ATOM 935 O O . THR A 1 117 ? -12.988 -5.889 -10.558 1.00 83.75 117 THR A O 1
ATOM 938 N N . PRO A 1 118 ? -12.505 -5.569 -12.725 1.00 80.00 118 PRO A N 1
ATOM 939 C CA . PRO A 1 118 ? -13.664 -4.709 -12.942 1.00 80.00 118 PRO A CA 1
ATOM 940 C C . PRO A 1 118 ? -14.993 -5.404 -12.601 1.00 80.00 118 PRO A C 1
ATOM 942 O O . PRO A 1 118 ? -15.930 -4.763 -12.137 1.00 80.00 118 PRO A O 1
ATOM 945 N N . GLN A 1 119 ? -15.093 -6.717 -12.829 1.00 84.75 119 GLN A N 1
ATOM 946 C CA . GLN A 1 119 ? -16.256 -7.533 -12.480 1.00 84.75 119 GLN A CA 1
ATOM 947 C C . GLN A 1 119 ? -16.435 -7.620 -10.964 1.00 84.75 119 GLN A C 1
ATOM 949 O O . GLN A 1 119 ? -17.548 -7.403 -10.492 1.00 84.75 119 GLN A O 1
ATOM 954 N N . LEU A 1 120 ? -15.354 -7.873 -10.217 1.00 83.75 120 LEU A N 1
ATOM 955 C CA . LEU A 1 120 ? -15.369 -7.853 -8.756 1.00 83.75 120 LEU A CA 1
ATOM 956 C C . LEU A 1 120 ? -15.829 -6.487 -8.249 1.00 83.75 120 LEU A C 1
ATOM 958 O O . LEU A 1 120 ? -16.765 -6.428 -7.466 1.00 83.75 120 LEU A O 1
ATOM 962 N N . LEU A 1 121 ? -15.241 -5.395 -8.743 1.00 77.00 121 LEU A N 1
ATOM 963 C CA . LEU A 1 121 ? -15.617 -4.043 -8.324 1.00 77.00 121 LEU A CA 1
ATOM 964 C C . LEU A 1 121 ? -17.085 -3.721 -8.632 1.00 77.00 121 LEU A C 1
ATOM 966 O O . LEU A 1 121 ? -17.741 -3.055 -7.846 1.00 77.00 121 LEU A O 1
ATOM 970 N N . ARG A 1 122 ? -17.633 -4.204 -9.752 1.00 81.81 122 ARG A N 1
ATOM 971 C CA . ARG A 1 122 ? -19.056 -4.002 -10.078 1.00 81.81 122 ARG A CA 1
ATOM 972 C C . ARG A 1 122 ? -20.005 -4.857 -9.237 1.00 81.81 122 ARG A C 1
ATOM 974 O O . ARG A 1 122 ? -21.146 -4.454 -9.046 1.00 81.81 122 ARG A O 1
ATOM 981 N N . ALA A 1 123 ? -19.566 -6.034 -8.797 1.00 83.88 123 ALA A N 1
ATOM 982 C CA . ALA A 1 123 ? -20.378 -6.973 -8.025 1.00 83.88 123 ALA A CA 1
ATOM 983 C C . ALA A 1 123 ? -20.205 -6.820 -6.503 1.00 83.88 123 ALA A C 1
ATOM 985 O O . ALA A 1 123 ? -21.030 -7.321 -5.740 1.00 83.88 123 ALA A O 1
ATOM 986 N N . ALA A 1 124 ? -19.133 -6.163 -6.059 1.00 77.38 124 ALA A N 1
ATOM 987 C CA . ALA A 1 124 ? -18.819 -5.986 -4.653 1.00 77.38 124 ALA A CA 1
ATOM 988 C C . ALA A 1 124 ? -19.843 -5.082 -3.960 1.00 77.38 124 ALA A C 1
ATOM 990 O O . ALA A 1 124 ? -20.345 -4.106 -4.518 1.00 77.38 124 ALA A O 1
ATOM 991 N N . THR A 1 125 ? -20.119 -5.400 -2.697 1.00 74.44 125 THR A N 1
ATOM 992 C CA . THR A 1 125 ? -20.805 -4.478 -1.792 1.00 74.44 125 THR A CA 1
ATOM 993 C C . THR A 1 125 ? -19.750 -3.639 -1.092 1.00 74.44 125 THR A C 1
ATOM 995 O O . THR A 1 125 ? -18.865 -4.180 -0.432 1.00 74.44 125 THR A O 1
ATOM 998 N N . PHE A 1 126 ? -19.847 -2.323 -1.249 1.00 69.62 126 PHE A N 1
ATOM 999 C CA . PHE A 1 126 ? -18.912 -1.374 -0.661 1.00 69.62 126 PHE A CA 1
ATOM 1000 C C . PHE A 1 126 ? -19.418 -0.899 0.698 1.00 69.62 126 PHE A C 1
ATOM 1002 O O . PHE A 1 126 ? -20.569 -0.476 0.825 1.00 69.62 126 PHE A O 1
ATOM 1009 N N . THR A 1 127 ? -18.543 -0.916 1.702 1.00 67.50 127 THR A N 1
ATOM 1010 C CA . THR A 1 127 ? -18.822 -0.295 3.000 1.00 67.50 127 THR A CA 1
ATOM 1011 C C . THR A 1 127 ? -18.497 1.190 2.926 1.00 67.50 127 THR A C 1
ATOM 1013 O O . THR A 1 127 ? -17.381 1.577 2.582 1.00 67.50 127 THR A O 1
ATOM 1016 N N . VAL A 1 128 ? -19.469 2.030 3.277 1.00 65.25 128 VAL A N 1
ATOM 1017 C CA . VAL A 1 128 ? -19.272 3.475 3.413 1.00 65.25 128 VAL A CA 1
ATOM 1018 C C . VAL A 1 128 ? -18.937 3.783 4.866 1.00 65.25 128 VAL A C 1
ATOM 1020 O O . VAL A 1 128 ? -19.680 3.399 5.767 1.00 65.25 128 VAL A O 1
ATOM 1023 N N . VAL A 1 129 ? -17.831 4.491 5.091 1.00 65.81 129 VAL A N 1
ATOM 1024 C CA . VAL A 1 129 ? -17.411 4.953 6.419 1.00 65.81 129 VAL A CA 1
ATOM 1025 C C . VAL A 1 129 ? -17.215 6.466 6.410 1.00 6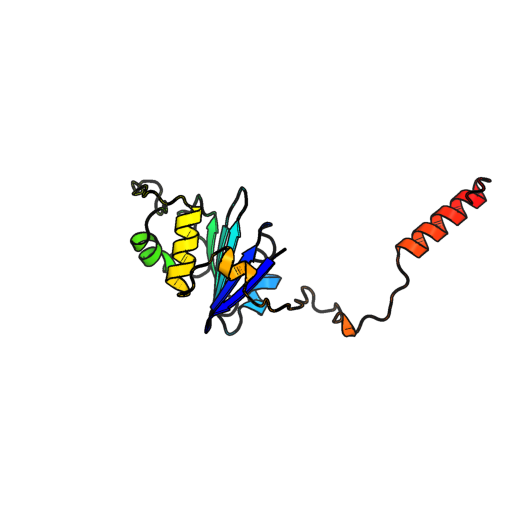5.81 129 VAL A C 1
ATOM 1027 O O . VAL A 1 129 ? -16.688 7.025 5.449 1.00 65.81 129 VAL A O 1
ATOM 1030 N N . GLU A 1 130 ? -17.652 7.138 7.476 1.00 69.19 130 GLU A N 1
ATOM 1031 C CA . GLU A 1 130 ? -17.329 8.546 7.719 1.00 69.19 130 GLU A CA 1
ATOM 1032 C C . GLU A 1 130 ? -16.044 8.604 8.550 1.00 69.19 130 GLU A C 1
ATOM 1034 O O . GLU A 1 130 ? -15.975 8.037 9.641 1.00 69.19 130 GLU A O 1
ATOM 1039 N N . VAL A 1 131 ? -15.019 9.282 8.030 1.00 66.19 131 VAL A N 1
ATOM 1040 C CA . VAL A 1 131 ? -13.756 9.495 8.745 1.00 66.19 131 VAL A CA 1
ATOM 1041 C C . VAL A 1 131 ? -13.683 10.950 9.171 1.00 66.19 131 VAL A C 1
ATOM 1043 O O . VAL A 1 131 ? -13.635 11.862 8.343 1.00 66.19 131 VAL A O 1
ATOM 1046 N N . VAL A 1 132 ? -13.684 11.178 10.482 1.00 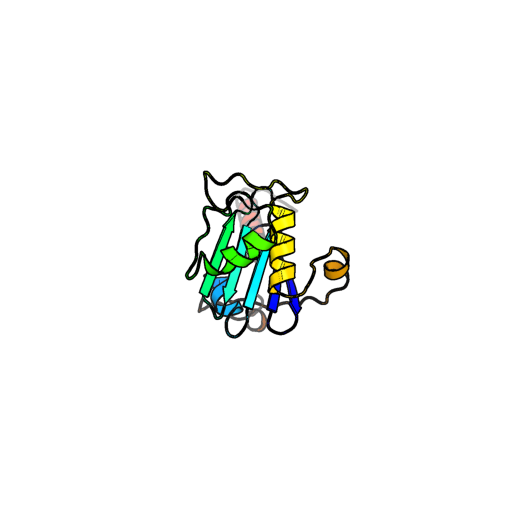67.06 132 VAL A N 1
ATOM 1047 C CA . VAL A 1 132 ? -13.605 12.521 11.055 1.00 67.06 132 VAL A CA 1
ATOM 1048 C C . VAL A 1 132 ? -12.143 12.971 11.065 1.00 67.06 132 VAL A C 1
ATOM 1050 O O . VAL A 1 132 ? -11.394 12.664 11.984 1.00 67.06 132 VAL A O 1
ATOM 1053 N N . ASN A 1 133 ? -11.738 13.741 10.053 1.00 59.25 133 ASN A N 1
ATOM 1054 C CA . ASN A 1 133 ? -10.354 14.217 9.883 1.00 59.25 133 ASN A CA 1
ATOM 1055 C C . ASN A 1 133 ? -9.980 15.423 10.790 1.00 59.25 133 ASN A C 1
ATOM 1057 O O . ASN A 1 133 ? -9.008 16.130 10.542 1.00 59.25 133 ASN A O 1
ATOM 1061 N N . ARG A 1 134 ? -10.784 15.732 11.822 1.00 56.97 134 ARG A N 1
ATOM 1062 C CA . ARG A 1 134 ? -10.504 16.774 12.834 1.00 56.97 134 ARG A CA 1
ATOM 1063 C C . ARG A 1 134 ? -11.222 16.472 14.154 1.00 56.97 134 ARG A C 1
ATOM 1065 O O . ARG A 1 134 ? -12.458 16.472 14.148 1.00 56.97 134 ARG A O 1
ATOM 1072 N N . PRO A 1 135 ? -10.522 16.334 15.296 1.00 45.00 135 PRO A N 1
ATOM 1073 C CA . PRO A 1 135 ? -11.195 16.304 16.589 1.00 45.00 135 PRO A CA 1
ATOM 1074 C C . PRO A 1 135 ? -11.899 17.654 16.810 1.00 45.00 135 PRO A C 1
ATOM 1076 O O . PRO A 1 135 ? -11.252 18.689 16.949 1.00 45.00 135 PRO A O 1
ATOM 1079 N N . GLY A 1 136 ? -13.236 17.647 16.746 1.00 52.69 136 GLY A N 1
ATOM 1080 C CA . GLY A 1 136 ? -14.093 18.834 16.878 1.00 52.69 136 GLY A CA 1
ATOM 1081 C C . GLY A 1 136 ? -15.151 19.017 15.783 1.00 52.69 136 GLY A C 1
ATOM 1082 O O . GLY A 1 136 ? -15.991 19.902 15.914 1.00 52.69 136 GLY A O 1
ATOM 1083 N N . THR A 1 137 ? -15.158 18.201 14.721 1.00 47.41 137 THR A N 1
ATOM 1084 C CA . THR A 1 137 ? -16.269 18.206 13.748 1.00 47.41 137 THR A CA 1
ATOM 1085 C C . THR A 1 137 ? -17.332 17.199 14.199 1.00 47.41 137 THR A C 1
ATOM 1087 O O . THR A 1 137 ? -17.010 16.013 14.270 1.00 47.41 137 THR A O 1
ATOM 1090 N N . PRO A 1 138 ? -18.570 17.621 14.522 1.00 44.78 138 PRO A N 1
ATOM 1091 C CA . PRO A 1 138 ? -19.637 16.694 14.892 1.00 44.78 138 PRO A CA 1
ATOM 1092 C C . PRO A 1 138 ? -19.943 15.729 13.742 1.00 44.78 138 PRO A C 1
ATOM 1094 O O . PRO A 1 138 ? -19.874 16.127 12.569 1.00 44.78 138 PRO A O 1
ATOM 1097 N N . ALA A 1 139 ? -20.305 14.489 14.086 1.00 51.34 139 ALA A N 1
ATOM 1098 C CA . ALA A 1 139 ? -20.779 13.491 13.130 1.00 51.34 139 ALA A CA 1
ATOM 1099 C C . ALA A 1 139 ? -21.909 14.073 12.268 1.00 51.34 139 ALA A C 1
ATOM 1101 O O . ALA A 1 139 ? -22.661 14.940 12.726 1.00 51.34 139 ALA A O 1
ATOM 1102 N N . ALA A 1 140 ? -22.064 13.608 11.025 1.00 50.78 140 ALA A N 1
ATOM 1103 C CA . ALA A 1 140 ? -23.108 14.119 10.133 1.00 50.78 140 ALA A CA 1
ATOM 1104 C C . ALA A 1 140 ? -24.525 14.055 10.750 1.00 50.78 140 ALA A C 1
ATOM 1106 O O . ALA A 1 140 ? -25.358 14.910 10.450 1.00 50.78 140 ALA A O 1
ATOM 1107 N N . ALA A 1 141 ? -24.768 13.099 11.655 1.00 52.44 141 ALA A N 1
ATOM 1108 C CA . ALA A 1 141 ? -26.019 12.936 12.397 1.00 52.44 141 ALA A CA 1
ATOM 1109 C C . ALA A 1 141 ? -26.291 14.030 13.453 1.00 52.44 141 ALA A C 1
ATOM 1111 O O . ALA A 1 141 ? -27.450 14.270 13.784 1.00 52.44 141 ALA A O 1
ATOM 1112 N N . ASP A 1 142 ? -25.256 14.723 13.937 1.00 49.75 142 ASP A N 1
ATOM 1113 C CA . ASP A 1 142 ? -25.357 15.755 14.983 1.00 49.75 142 ASP A CA 1
ATOM 1114 C C . ASP A 1 142 ? -25.444 17.181 14.415 1.00 49.75 142 ASP A C 1
ATOM 1116 O O . ASP A 1 142 ? -25.546 18.164 15.157 1.00 49.75 142 ASP A O 1
ATOM 1120 N N . ARG A 1 143 ? -25.410 17.339 13.086 1.00 52.91 143 ARG A N 1
ATOM 1121 C CA . ARG A 1 143 ? -25.557 18.654 12.456 1.00 52.91 143 ARG A CA 1
ATOM 1122 C C . ARG A 1 143 ? -27.028 19.061 12.436 1.00 52.91 143 ARG A C 1
ATOM 1124 O O . ARG A 1 143 ? -27.815 18.556 11.639 1.00 52.91 143 ARG A O 1
ATOM 1131 N N . GLN A 1 144 ? -27.394 20.053 13.247 1.00 51.41 144 GLN A N 1
ATOM 1132 C CA . GLN A 1 144 ? -28.608 20.831 12.985 1.00 51.41 144 GLN A CA 1
ATOM 1133 C C . GLN A 1 144 ? -28.513 21.468 11.587 1.00 51.41 144 GLN A C 1
ATOM 1135 O O . GLN A 1 144 ? -27.429 21.923 11.211 1.00 51.41 144 GLN A O 1
ATOM 1140 N N . PRO A 1 145 ? -29.613 21.528 10.811 1.00 46.69 145 PRO A N 1
ATOM 1141 C CA . PRO A 1 145 ? -29.599 22.115 9.477 1.00 46.69 145 PRO A CA 1
ATOM 1142 C C . PRO A 1 145 ? -29.175 23.583 9.565 1.00 46.69 145 PRO A C 1
ATOM 1144 O O . PRO A 1 145 ? -29.950 24.460 9.948 1.00 46.69 145 PRO A O 1
ATOM 1147 N N . GLN A 1 146 ? -27.917 23.854 9.219 1.00 56.50 146 GLN A N 1
ATOM 1148 C CA . GLN A 1 146 ? -27.429 25.215 9.081 1.00 56.50 146 GLN A CA 1
ATOM 1149 C C . GLN A 1 146 ? -28.089 25.837 7.855 1.00 56.50 146 GLN A C 1
ATOM 1151 O O . GLN A 1 146 ? -28.140 25.236 6.777 1.00 56.50 146 GLN A O 1
ATOM 1156 N N . ARG A 1 147 ? -28.606 27.059 8.022 1.00 53.94 147 ARG A N 1
ATOM 1157 C CA . ARG A 1 147 ? -29.063 27.879 6.901 1.00 53.94 147 ARG A CA 1
ATOM 1158 C C . ARG A 1 147 ? -27.936 27.955 5.873 1.00 53.94 147 ARG A C 1
ATOM 1160 O O . ARG A 1 147 ? -26.826 28.365 6.185 1.00 53.94 147 ARG A O 1
ATOM 1167 N N . SER A 1 148 ? -28.238 27.495 4.662 1.00 55.44 148 SER A N 1
ATOM 1168 C CA . SER A 1 148 ? -27.289 27.431 3.555 1.00 55.44 148 SER A CA 1
ATOM 1169 C C . SER A 1 148 ? -26.633 28.793 3.313 1.00 55.44 148 SER A C 1
ATOM 1171 O O . SER A 1 148 ? -27.331 29.786 3.101 1.00 55.44 148 SER A O 1
ATOM 1173 N N . ALA A 1 149 ? -25.299 28.819 3.261 1.00 55.31 149 ALA A N 1
ATOM 1174 C CA . ALA A 1 149 ? -24.510 29.997 2.895 1.00 55.31 149 ALA A CA 1
ATOM 1175 C C . ALA A 1 149 ? -24.893 30.556 1.510 1.00 55.31 149 ALA A C 1
ATOM 1177 O O . ALA A 1 149 ? -24.768 31.755 1.266 1.00 55.31 149 ALA A O 1
ATOM 1178 N N . ALA A 1 150 ? -25.445 29.717 0.623 1.00 54.31 150 ALA A N 1
ATOM 1179 C CA . ALA A 1 150 ? -25.978 30.163 -0.661 1.00 54.31 150 ALA A CA 1
ATOM 1180 C C . ALA A 1 150 ? -27.222 31.055 -0.495 1.00 54.31 150 ALA A C 1
ATOM 1182 O O . ALA A 1 150 ? -27.413 31.993 -1.269 1.00 54.31 150 ALA A O 1
ATOM 1183 N N . ALA A 1 151 ? -28.054 30.813 0.526 1.00 57.69 151 ALA A N 1
ATOM 1184 C CA . ALA A 1 151 ? -29.216 31.652 0.812 1.00 57.69 151 ALA A CA 1
ATOM 1185 C C . ALA A 1 151 ? -28.795 33.018 1.379 1.00 57.69 151 ALA A C 1
ATOM 1187 O O . ALA A 1 151 ? -29.359 34.037 0.986 1.00 57.69 151 ALA A O 1
ATOM 1188 N N . GLU A 1 152 ? -27.763 33.059 2.226 1.00 60.88 152 GLU A N 1
ATOM 1189 C CA . GLU A 1 152 ? -27.215 34.305 2.781 1.00 60.88 152 GLU A CA 1
ATOM 1190 C C . GLU A 1 152 ? -26.482 35.143 1.723 1.00 60.88 152 GLU A C 1
ATOM 1192 O O . GLU A 1 152 ? -26.688 36.355 1.651 1.00 60.88 152 GLU A O 1
ATOM 1197 N N . GLN A 1 153 ? -25.716 34.511 0.826 1.00 63.84 153 GLN A N 1
ATOM 1198 C CA . GLN A 1 153 ? -25.110 35.197 -0.322 1.00 63.84 153 GLN A CA 1
ATOM 1199 C C . GLN A 1 153 ? -26.159 35.738 -1.296 1.00 63.84 153 GLN A C 1
ATOM 1201 O O . GLN A 1 153 ? -26.048 36.878 -1.745 1.00 63.84 153 GLN A O 1
ATOM 1206 N N . THR A 1 154 ? -27.208 34.963 -1.585 1.00 66.88 154 THR A N 1
ATOM 1207 C CA . THR A 1 154 ? -28.306 35.415 -2.455 1.00 66.88 154 THR A CA 1
ATOM 1208 C C . THR A 1 154 ? -29.039 36.609 -1.842 1.00 66.88 154 THR A C 1
ATOM 1210 O O . THR A 1 154 ? -29.385 37.557 -2.550 1.00 66.88 154 THR A O 1
ATOM 1213 N N . GLN A 1 155 ? -29.235 36.605 -0.520 1.00 71.31 155 GLN A N 1
ATOM 1214 C CA . GLN A 1 155 ? -29.820 37.729 0.209 1.00 71.31 155 GLN A CA 1
ATOM 1215 C C . GLN A 1 155 ? -28.911 38.970 0.144 1.00 71.31 155 GLN A C 1
ATOM 1217 O O . GLN A 1 155 ? -29.379 40.051 -0.207 1.00 71.31 155 GLN A O 1
ATOM 1222 N N . GLY A 1 156 ? -27.603 38.808 0.372 1.00 74.19 156 GLY A N 1
ATOM 1223 C CA . GLY A 1 156 ? -26.625 39.898 0.299 1.00 74.19 156 GLY A CA 1
ATOM 1224 C C . GLY A 1 156 ? -26.511 40.534 -1.091 1.00 74.19 156 GLY A C 1
ATOM 1225 O O . GLY A 1 156 ? -26.421 41.758 -1.205 1.00 74.19 156 GLY A O 1
ATOM 1226 N N . ILE A 1 157 ? -26.586 39.722 -2.150 1.00 65.00 157 ILE A N 1
ATOM 1227 C CA . ILE A 1 157 ? -26.580 40.190 -3.545 1.00 65.00 157 ILE A CA 1
ATOM 1228 C C . ILE A 1 157 ? -27.862 40.971 -3.864 1.00 65.00 157 ILE A C 1
ATOM 1230 O O . ILE A 1 157 ? -27.795 42.046 -4.461 1.00 65.00 157 ILE A O 1
ATOM 1234 N N . ARG A 1 158 ? -29.029 40.483 -3.421 1.00 71.62 158 ARG A N 1
ATOM 1235 C CA . ARG A 1 158 ? -30.314 41.182 -3.602 1.00 71.62 158 ARG A CA 1
ATOM 1236 C C . ARG A 1 158 ? -30.355 42.513 -2.853 1.00 71.62 158 ARG A C 1
ATOM 1238 O O . ARG A 1 158 ? -30.821 43.511 -3.401 1.00 71.62 158 ARG A O 1
ATOM 1245 N N . ASP A 1 159 ? -29.829 42.548 -1.634 1.00 76.62 159 ASP A N 1
ATOM 1246 C CA . ASP A 1 159 ? -29.784 43.765 -0.824 1.00 76.62 159 ASP A CA 1
ATOM 1247 C C . ASP A 1 159 ? -28.798 44.795 -1.390 1.00 76.62 159 ASP A C 1
ATOM 1249 O O . ASP A 1 159 ? -29.067 45.997 -1.353 1.00 76.62 159 ASP A O 1
ATOM 1253 N N . TRP A 1 160 ? -27.678 44.347 -1.966 1.00 72.56 160 TRP A N 1
ATOM 1254 C CA . TRP A 1 160 ? -26.775 45.219 -2.717 1.00 72.56 160 TRP A CA 1
ATOM 1255 C C . TRP A 1 160 ? -27.444 45.782 -3.979 1.00 72.56 160 TRP A C 1
ATOM 1257 O O . TRP A 1 160 ? -27.406 46.994 -4.183 1.00 72.56 160 TRP A O 1
ATOM 1267 N N . ALA A 1 161 ? -28.118 44.946 -4.775 1.00 69.81 161 ALA A N 1
ATOM 1268 C CA . ALA A 1 161 ? -28.770 45.370 -6.017 1.00 69.81 161 ALA A CA 1
ATOM 1269 C C . ALA A 1 161 ? -29.863 46.425 -5.771 1.00 69.81 161 ALA A C 1
ATOM 1271 O O . ALA A 1 161 ? -29.903 47.444 -6.463 1.00 69.81 161 ALA A O 1
ATOM 1272 N N . ARG A 1 162 ? -30.675 46.255 -4.714 1.00 76.12 162 ARG A N 1
ATOM 1273 C CA . ARG A 1 162 ? -31.676 47.254 -4.295 1.00 76.12 162 ARG A CA 1
ATOM 1274 C C . ARG A 1 162 ? -31.048 48.589 -3.900 1.00 76.12 162 ARG A C 1
ATOM 1276 O O . ARG A 1 162 ? -31.578 49.632 -4.270 1.00 76.12 162 ARG A O 1
ATOM 1283 N N . ARG A 1 163 ? -29.912 48.578 -3.187 1.00 74.38 163 ARG A N 1
ATOM 1284 C CA . ARG A 1 163 ? -29.187 49.813 -2.822 1.00 74.38 163 ARG A CA 1
ATOM 1285 C C . ARG A 1 163 ? -28.661 50.573 -4.040 1.00 74.38 163 ARG A C 1
ATOM 1287 O O . ARG A 1 163 ? -28.525 51.786 -3.964 1.00 74.38 163 ARG A O 1
ATOM 1294 N N . GLN A 1 164 ? -28.384 49.875 -5.139 1.00 76.38 164 GLN A N 1
ATOM 1295 C CA . GLN A 1 164 ? -27.918 50.466 -6.397 1.00 76.38 164 GLN A CA 1
ATOM 1296 C C . GLN A 1 164 ? -29.065 50.812 -7.370 1.00 76.38 164 GLN A C 1
ATOM 1298 O O . GLN A 1 164 ? -28.809 51.213 -8.499 1.00 76.38 164 GLN A O 1
ATOM 1303 N N . GLY A 1 165 ? -30.333 50.662 -6.959 1.00 72.81 165 GLY A N 1
ATOM 1304 C CA . GLY A 1 165 ? -31.497 50.963 -7.801 1.00 72.81 165 GLY A CA 1
ATOM 1305 C C . GLY A 1 165 ? -31.778 49.926 -8.895 1.00 72.81 165 GLY A C 1
ATOM 1306 O O . GLY A 1 165 ? -32.602 50.171 -9.775 1.00 72.81 165 GLY A O 1
ATOM 1307 N N . HIS A 1 166 ? -31.123 48.763 -8.851 1.00 67.88 166 HIS A N 1
ATOM 1308 C CA . HIS A 1 166 ? -31.374 47.666 -9.779 1.00 67.88 166 HIS A CA 1
ATOM 1309 C C . HIS A 1 166 ? -32.501 46.770 -9.248 1.00 67.88 166 HIS A C 1
ATOM 1311 O O . HIS A 1 166 ? -32.350 46.102 -8.224 1.00 67.88 166 HIS A O 1
ATOM 1317 N N . ASN A 1 167 ? -33.625 46.717 -9.966 1.00 61.78 167 ASN A N 1
ATOM 1318 C CA . ASN A 1 167 ? -34.674 45.729 -9.717 1.00 61.78 167 ASN A CA 1
ATOM 1319 C C . ASN A 1 167 ? -34.337 44.436 -10.465 1.00 61.78 167 ASN A C 1
ATOM 1321 O O . ASN A 1 167 ? -34.582 44.324 -11.664 1.00 61.78 167 ASN A O 1
ATOM 1325 N N . LEU A 1 168 ? -33.767 43.465 -9.754 1.00 57.41 168 LEU A N 1
ATOM 1326 C CA . LEU A 1 168 ? -33.755 42.075 -10.209 1.00 57.41 168 LEU A CA 1
ATOM 1327 C C . LEU A 1 168 ? -35.100 41.423 -9.825 1.00 57.41 168 LEU A C 1
ATOM 1329 O O . LEU A 1 168 ? -35.563 41.684 -8.709 1.00 57.41 168 LEU A O 1
ATOM 1333 N N . PRO A 1 169 ? -35.735 40.631 -10.712 1.00 56.12 169 PRO A N 1
ATOM 1334 C CA . PRO A 1 169 ? -36.950 39.884 -10.383 1.00 56.12 169 PRO A CA 1
ATOM 1335 C C . PRO A 1 169 ? -36.724 38.821 -9.294 1.00 56.12 169 PRO A C 1
ATOM 1337 O O . PRO A 1 169 ? -35.586 38.309 -9.154 1.00 56.12 169 PRO A O 1
#

Radius of gyration: 22.53 Å; chains: 1; bounding box: 58×64×37 Å